Protein AF-A0A6G3Z7W0-F1 (afdb_monomer)

Structure (mmCIF, N/CA/C/O backbone):
data_AF-A0A6G3Z7W0-F1
#
_entry.id   AF-A0A6G3Z7W0-F1
#
loop_
_atom_site.group_PDB
_atom_site.id
_atom_site.type_symbol
_atom_site.label_atom_id
_atom_site.label_alt_id
_atom_site.label_comp_id
_atom_site.label_asym_id
_atom_site.label_entity_id
_atom_site.label_seq_id
_atom_site.pdbx_PDB_ins_code
_atom_site.Cartn_x
_atom_site.Cartn_y
_atom_site.Cartn_z
_atom_site.occupancy
_atom_site.B_iso_or_equiv
_atom_site.auth_seq_id
_atom_site.auth_comp_id
_atom_site.auth_asym_id
_atom_site.auth_atom_id
_atom_site.pdbx_PDB_model_num
ATOM 1 N N . MET A 1 1 ? -4.135 -10.923 13.693 1.00 59.50 1 MET A N 1
A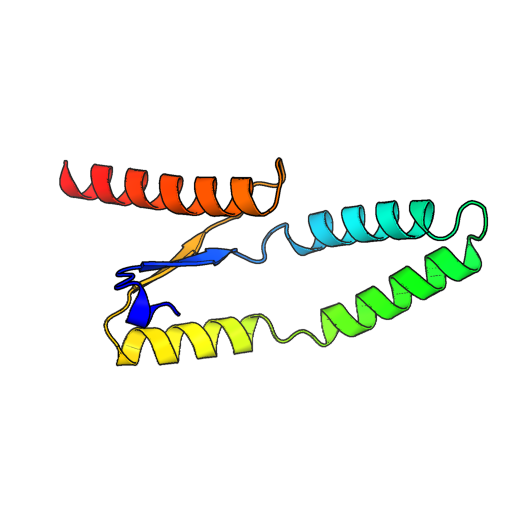TOM 2 C CA . MET A 1 1 ? -3.161 -9.819 13.858 1.00 59.50 1 MET A CA 1
ATOM 3 C C . MET A 1 1 ? -3.744 -8.570 14.524 1.00 59.50 1 MET A C 1
ATOM 5 O O . MET A 1 1 ? -3.233 -8.222 15.571 1.00 59.50 1 MET A O 1
ATOM 9 N N . ALA A 1 2 ? -4.792 -7.900 14.015 1.00 64.12 2 ALA A N 1
ATOM 10 C CA . ALA A 1 2 ? -5.363 -6.729 14.719 1.00 64.12 2 ALA A CA 1
ATOM 11 C C . ALA A 1 2 ? -6.101 -7.104 16.023 1.00 64.12 2 ALA A C 1
ATOM 13 O O . ALA A 1 2 ? -5.874 -6.503 17.067 1.00 64.12 2 ALA A O 1
ATOM 14 N N . ARG A 1 3 ? -6.922 -8.164 15.973 1.00 61.84 3 ARG A N 1
ATOM 15 C CA . ARG A 1 3 ? -7.626 -8.720 17.141 1.00 61.84 3 ARG A CA 1
ATOM 16 C C . ARG A 1 3 ? -6.659 -9.203 18.222 1.00 61.84 3 ARG A C 1
ATOM 18 O O . ARG A 1 3 ? -6.820 -8.86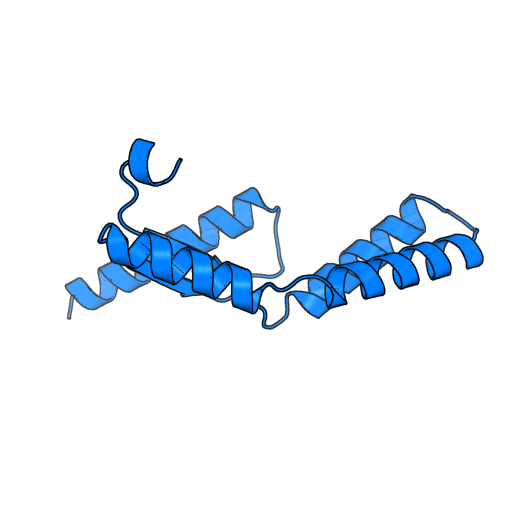7 19.385 1.00 61.84 3 ARG A O 1
ATOM 25 N N . ASP A 1 4 ? -5.646 -9.964 17.820 1.00 73.50 4 ASP A N 1
ATOM 26 C CA . ASP A 1 4 ? -4.696 -10.588 18.755 1.00 73.50 4 ASP A CA 1
ATOM 27 C C . ASP A 1 4 ? -3.772 -9.550 19.417 1.00 73.50 4 ASP A C 1
ATOM 29 O O . ASP A 1 4 ? -3.132 -9.835 20.419 1.00 73.50 4 ASP A O 1
ATOM 33 N N . ARG A 1 5 ? -3.729 -8.328 18.867 1.00 76.19 5 ARG A N 1
ATOM 34 C CA . ARG A 1 5 ? -3.018 -7.166 19.416 1.00 76.19 5 ARG A CA 1
ATOM 35 C C . ARG A 1 5 ? -3.953 -6.169 20.114 1.00 76.19 5 ARG A C 1
ATOM 3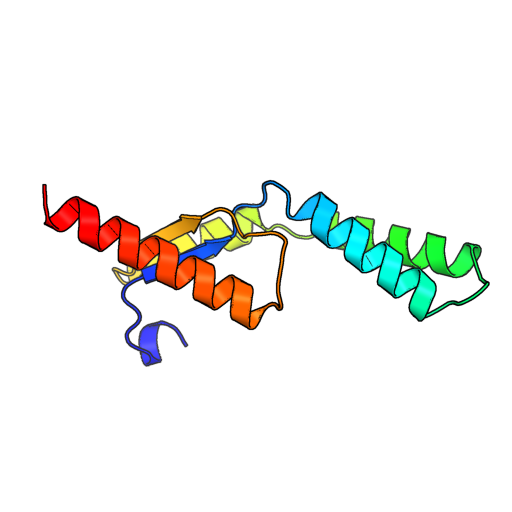7 O O . ARG A 1 5 ? -3.495 -5.088 20.457 1.00 76.19 5 ARG A O 1
ATOM 44 N N . GLN A 1 6 ? -5.243 -6.499 20.270 1.00 76.12 6 GLN A N 1
ATOM 45 C CA . GLN A 1 6 ? -6.272 -5.631 20.867 1.00 76.12 6 GLN A CA 1
ATOM 46 C C . GLN A 1 6 ? -6.287 -4.204 20.285 1.00 76.12 6 GLN A C 1
ATOM 48 O O . GLN A 1 6 ? -6.498 -3.223 20.994 1.00 76.12 6 GLN A O 1
ATOM 53 N N . ALA A 1 7 ? -6.049 -4.069 18.977 1.00 75.56 7 ALA A N 1
ATOM 54 C CA . ALA A 1 7 ? -6.046 -2.762 18.334 1.00 75.56 7 ALA A CA 1
ATOM 55 C C . ALA A 1 7 ? -7.470 -2.186 18.279 1.00 75.56 7 ALA A C 1
ATOM 57 O O . ALA A 1 7 ? -8.365 -2.793 17.690 1.00 75.56 7 ALA A O 1
ATOM 58 N N . SER A 1 8 ? -7.662 -1.000 18.858 1.00 78.19 8 SER A N 1
ATOM 59 C CA . SER A 1 8 ? -8.928 -0.255 18.833 1.00 78.19 8 SER A CA 1
ATOM 60 C C . SER A 1 8 ? -9.159 0.485 17.513 1.00 78.19 8 SER A C 1
ATOM 62 O O . SER A 1 8 ? -10.303 0.641 17.080 1.00 78.19 8 SER A O 1
ATOM 64 N N . THR A 1 9 ? -8.074 0.877 16.839 1.00 80.62 9 THR A N 1
ATOM 65 C CA . THR A 1 9 ? -8.114 1.676 15.611 1.00 80.62 9 THR A CA 1
ATOM 66 C C . THR A 1 9 ? -7.174 1.114 14.549 1.00 80.62 9 THR A C 1
ATOM 68 O O . THR A 1 9 ? -6.027 0.766 14.828 1.00 80.62 9 THR A O 1
ATOM 71 N N . ILE A 1 10 ? -7.650 1.066 13.307 1.00 84.06 10 ILE A N 1
ATOM 72 C CA . ILE A 1 10 ? -6.865 0.768 12.107 1.00 84.06 10 ILE A CA 1
ATOM 73 C C . ILE A 1 10 ? -6.787 2.043 11.270 1.00 84.06 10 ILE A C 1
ATOM 75 O O . ILE A 1 10 ? -7.811 2.623 10.911 1.00 84.06 10 ILE A O 1
ATOM 79 N N . VAL A 1 11 ? -5.573 2.465 10.924 1.00 83.19 11 VAL A N 1
ATOM 80 C CA . VAL A 1 11 ? -5.350 3.628 10.057 1.00 83.19 11 VAL A CA 1
ATOM 81 C C . VAL A 1 11 ? -4.943 3.146 8.666 1.00 83.19 11 VAL A C 1
ATOM 83 O O . VAL A 1 11 ? -3.956 2.428 8.517 1.00 83.19 11 VAL A O 1
ATOM 86 N N . LEU A 1 12 ? -5.704 3.541 7.646 1.00 83.81 12 LEU A N 1
ATOM 87 C CA . LEU A 1 12 ? -5.445 3.252 6.238 1.00 83.81 12 LEU A CA 1
ATOM 88 C C . LEU A 1 12 ? -4.874 4.487 5.520 1.00 83.81 12 LEU A C 1
ATOM 90 O O . LEU A 1 12 ? -5.339 5.608 5.754 1.00 83.81 12 LEU A O 1
ATOM 94 N N . PRO A 1 13 ? -3.882 4.315 4.630 1.00 79.44 13 PRO A N 1
ATOM 95 C CA . PRO A 1 13 ? -3.297 5.427 3.896 1.00 79.44 13 PRO A CA 1
ATOM 96 C C . PRO A 1 13 ? -4.212 5.872 2.746 1.00 79.44 13 PRO A C 1
ATOM 98 O O . PRO A 1 13 ? -4.607 5.084 1.895 1.00 79.44 13 PRO A O 1
ATOM 101 N N . LYS A 1 14 ? -4.536 7.160 2.670 1.00 78.25 14 LYS A N 1
ATOM 102 C CA . LYS A 1 14 ? -5.308 7.723 1.556 1.00 78.25 14 LYS A CA 1
ATOM 103 C C . LYS A 1 14 ? -4.473 7.646 0.275 1.00 78.25 14 LYS A C 1
ATOM 105 O O . LYS A 1 14 ? -3.317 8.050 0.281 1.00 78.25 14 LYS A O 1
ATOM 110 N N . LEU A 1 15 ? -5.072 7.196 -0.829 1.00 71.31 15 LEU A N 1
ATOM 111 C CA . LEU A 1 15 ? -4.393 7.029 -2.128 1.00 71.31 15 LEU A CA 1
ATOM 112 C C . LEU A 1 15 ? -3.853 8.325 -2.757 1.00 71.31 15 LEU A C 1
ATOM 114 O O . LEU A 1 15 ? -3.083 8.273 -3.716 1.00 71.31 15 LEU A O 1
ATOM 118 N N . GLU A 1 16 ? -4.262 9.479 -2.244 1.00 66.00 16 GLU A N 1
ATOM 119 C CA . GLU A 1 16 ? -3.901 10.794 -2.765 1.00 66.00 16 GLU A CA 1
ATOM 120 C C . GLU A 1 16 ? -2.384 11.042 -2.638 1.00 66.00 16 GLU A C 1
ATOM 122 O O . GLU A 1 16 ? -1.843 11.111 -1.534 1.00 66.00 16 GLU A O 1
ATOM 127 N N . GLY A 1 17 ? -1.686 11.123 -3.778 1.00 61.81 17 GLY A N 1
ATOM 128 C CA . GLY A 1 17 ? -0.223 11.263 -3.863 1.00 61.81 17 GLY A CA 1
ATOM 129 C C . GLY A 1 17 ? 0.580 9.958 -3.733 1.00 61.81 17 GLY A C 1
ATOM 130 O O . GLY A 1 17 ? 1.787 9.951 -3.978 1.00 61.81 17 GLY A O 1
ATOM 131 N N . ILE A 1 18 ? -0.060 8.825 -3.410 1.00 67.12 18 ILE A N 1
ATOM 132 C CA . ILE A 1 18 ? 0.627 7.521 -3.348 1.00 67.12 18 ILE A CA 1
ATOM 133 C C . ILE A 1 18 ? 1.041 7.070 -4.748 1.00 67.12 18 ILE A C 1
ATOM 135 O O . ILE A 1 18 ? 2.149 6.575 -4.914 1.00 67.12 18 ILE A O 1
ATOM 139 N N . ARG A 1 19 ? 0.195 7.291 -5.765 1.00 67.62 19 ARG A N 1
ATOM 140 C CA . ARG A 1 19 ? 0.505 6.931 -7.162 1.00 67.62 19 ARG A CA 1
ATOM 141 C C . ARG A 1 19 ? 1.810 7.559 -7.652 1.00 67.62 19 ARG A C 1
ATOM 143 O O . ARG A 1 19 ? 2.663 6.841 -8.158 1.00 67.62 19 ARG A O 1
ATOM 150 N N . GLU A 1 20 ? 1.988 8.861 -7.449 1.00 68.00 20 GLU A N 1
ATOM 151 C CA . GLU A 1 20 ? 3.181 9.595 -7.897 1.00 68.00 20 GLU A CA 1
ATOM 152 C C . GLU A 1 20 ? 4.429 9.218 -7.089 1.00 68.00 20 GLU A C 1
ATOM 154 O O . GLU A 1 20 ? 5.504 9.006 -7.657 1.00 68.00 20 GLU A O 1
ATOM 159 N N . SER A 1 21 ? 4.291 9.064 -5.766 1.00 71.75 21 SER A N 1
ATOM 160 C CA . SER A 1 21 ? 5.395 8.628 -4.900 1.00 71.75 21 SER A CA 1
ATOM 161 C C . SER A 1 21 ? 5.877 7.222 -5.261 1.00 71.75 21 SER A C 1
ATOM 163 O O . SER A 1 21 ? 7.080 6.949 -5.276 1.00 71.75 21 SER A O 1
ATOM 165 N N . VAL A 1 22 ? 4.937 6.325 -5.543 1.00 74.81 22 VAL A N 1
ATOM 166 C CA . VAL A 1 22 ? 5.217 4.951 -5.943 1.00 74.81 22 VAL A CA 1
ATOM 167 C C . VAL A 1 22 ? 5.836 4.923 -7.335 1.00 74.81 22 VAL A C 1
ATOM 169 O O . VAL A 1 22 ? 6.858 4.270 -7.520 1.00 74.81 22 VAL A O 1
ATOM 172 N N . GLU A 1 23 ? 5.299 5.673 -8.299 1.00 76.88 23 GLU A N 1
ATOM 173 C CA . GLU A 1 23 ? 5.869 5.745 -9.647 1.00 76.88 23 GLU A CA 1
ATOM 174 C C . GLU A 1 23 ? 7.319 6.248 -9.634 1.00 76.88 23 GLU A C 1
ATOM 176 O O . GLU A 1 23 ? 8.179 5.654 -10.290 1.00 76.88 23 GLU A O 1
ATOM 181 N N . SER A 1 24 ? 7.612 7.270 -8.827 1.00 77.88 24 SER A N 1
ATOM 182 C CA . SER A 1 24 ? 8.971 7.795 -8.646 1.00 77.88 24 SER A CA 1
ATOM 183 C C . SER A 1 24 ? 9.915 6.744 -8.054 1.00 77.88 24 SER A C 1
ATOM 185 O O . SER A 1 24 ? 11.046 6.578 -8.514 1.00 77.88 24 SER A O 1
ATOM 187 N N . THR A 1 25 ? 9.431 5.973 -7.077 1.00 80.56 25 THR A N 1
ATOM 188 C CA . THR A 1 25 ? 10.200 4.884 -6.452 1.00 80.56 25 THR A CA 1
ATOM 189 C C . THR A 1 25 ? 10.490 3.765 -7.449 1.00 80.56 25 THR A C 1
ATOM 191 O O . THR A 1 25 ? 11.618 3.292 -7.551 1.00 80.56 25 THR A O 1
ATOM 194 N N . ILE A 1 26 ? 9.492 3.375 -8.240 1.00 83.50 26 ILE A N 1
ATOM 195 C CA . ILE A 1 26 ? 9.624 2.330 -9.257 1.00 83.50 26 ILE A CA 1
ATOM 196 C C . ILE A 1 26 ? 10.544 2.766 -10.390 1.00 83.50 26 ILE A C 1
ATOM 198 O O . ILE A 1 26 ? 11.299 1.948 -10.914 1.00 83.50 26 ILE A O 1
ATOM 202 N N . GLN A 1 27 ? 10.530 4.047 -10.755 1.00 83.12 27 GLN A N 1
ATOM 203 C CA . GLN A 1 27 ? 11.487 4.599 -11.704 1.00 83.12 27 GLN A CA 1
ATOM 204 C C . GLN A 1 27 ? 12.918 4.523 -11.160 1.00 83.12 27 GLN A C 1
ATOM 206 O O . GLN A 1 27 ? 13.801 4.035 -11.866 1.00 83.12 27 GLN A O 1
ATOM 211 N N . ALA A 1 28 ? 13.147 4.946 -9.915 1.00 84.62 28 ALA A N 1
ATOM 212 C CA . ALA A 1 28 ? 14.458 4.845 -9.278 1.00 84.62 28 ALA A CA 1
ATOM 213 C C . ALA A 1 28 ? 14.933 3.383 -9.178 1.00 84.62 28 ALA A C 1
ATOM 215 O O . ALA A 1 28 ? 16.090 3.076 -9.468 1.00 84.62 28 ALA A O 1
ATOM 216 N N . GLU A 1 29 ? 14.034 2.455 -8.844 1.00 86.12 29 GLU A N 1
ATOM 217 C CA . GLU A 1 29 ? 14.360 1.033 -8.762 1.00 86.12 29 GLU A CA 1
ATOM 218 C C . GLU A 1 29 ? 14.653 0.412 -10.135 1.00 86.12 29 GLU A C 1
ATOM 220 O O . GLU A 1 29 ? 15.577 -0.394 -10.251 1.00 86.12 29 GLU A O 1
ATOM 225 N N . ALA A 1 30 ? 13.931 0.816 -11.184 1.00 86.06 30 ALA A N 1
ATOM 226 C CA . ALA A 1 30 ? 14.200 0.380 -12.552 1.00 86.06 30 ALA A CA 1
ATOM 227 C C . ALA A 1 30 ? 15.612 0.785 -12.996 1.00 86.06 30 ALA A C 1
ATOM 229 O O . ALA A 1 30 ? 16.344 -0.041 -13.541 1.00 86.06 30 ALA A O 1
ATOM 230 N N . ILE A 1 31 ? 16.001 2.037 -12.720 1.00 88.62 31 ILE A N 1
ATOM 231 C CA . ILE A 1 31 ? 17.341 2.565 -13.016 1.00 88.62 31 ILE A CA 1
ATOM 232 C C . ILE A 1 31 ? 18.403 1.782 -12.238 1.00 88.62 31 ILE A C 1
ATOM 234 O O . ILE A 1 31 ? 19.418 1.396 -12.813 1.00 88.62 31 ILE A O 1
ATOM 238 N N . ARG A 1 32 ? 18.148 1.491 -10.956 1.00 87.81 32 ARG A N 1
ATOM 239 C CA . ARG A 1 32 ? 19.068 0.724 -10.107 1.00 87.81 32 ARG A CA 1
ATOM 240 C C . ARG A 1 32 ? 19.242 -0.725 -10.571 1.00 87.81 32 ARG A C 1
ATOM 242 O O . ARG A 1 32 ? 20.352 -1.239 -10.522 1.00 87.81 32 ARG A O 1
ATOM 249 N N . ARG A 1 33 ? 18.162 -1.403 -10.980 1.00 87.12 33 ARG A N 1
ATOM 250 C CA . ARG A 1 33 ? 18.201 -2.819 -11.404 1.00 87.12 33 ARG A CA 1
ATOM 251 C C . ARG A 1 33 ? 18.769 -3.016 -12.803 1.00 87.12 33 ARG A C 1
ATOM 253 O O . ARG A 1 33 ? 19.405 -4.034 -13.055 1.00 87.12 33 ARG A O 1
ATOM 260 N N . TYR A 1 34 ? 18.517 -2.075 -13.706 1.00 88.38 34 TYR A N 1
ATOM 261 C CA . TYR A 1 34 ? 18.932 -2.163 -15.102 1.00 88.38 34 TYR A CA 1
ATOM 262 C C . TYR A 1 34 ? 19.704 -0.903 -15.498 1.00 88.38 34 TYR A C 1
ATOM 264 O O . TYR A 1 34 ? 19.198 -0.095 -16.285 1.00 88.38 34 TYR A O 1
ATOM 272 N N . PRO A 1 35 ? 20.914 -0.694 -14.951 1.00 82.06 35 PRO A N 1
ATOM 273 C CA . PRO A 1 35 ? 21.743 0.432 -15.352 1.00 82.06 35 PRO A CA 1
ATOM 274 C C . PRO A 1 35 ? 22.038 0.330 -16.855 1.00 82.06 35 PRO A C 1
ATOM 276 O O . PRO A 1 35 ? 22.341 -0.744 -17.367 1.00 82.06 35 PRO A O 1
ATOM 279 N N . ASN A 1 36 ? 21.898 1.444 -17.575 1.00 88.12 36 ASN A N 1
ATOM 280 C CA . ASN A 1 36 ? 22.114 1.579 -19.026 1.00 88.12 36 ASN A CA 1
ATOM 281 C C . ASN A 1 36 ? 21.167 0.806 -19.971 1.00 88.12 36 ASN A C 1
ATOM 283 O O . ASN A 1 36 ? 21.218 1.042 -21.177 1.00 88.12 36 ASN A O 1
ATOM 287 N N . ASP A 1 37 ? 20.238 -0.018 -19.475 1.00 88.50 37 ASP A N 1
ATOM 288 C CA . ASP A 1 37 ? 19.249 -0.710 -20.317 1.00 88.50 37 ASP A CA 1
ATOM 289 C C . ASP A 1 37 ? 17.867 -0.037 -20.244 1.00 88.50 37 ASP A C 1
ATOM 291 O O . ASP A 1 37 ? 16.977 -0.406 -19.468 1.00 88.50 37 ASP A O 1
ATOM 295 N N . LYS A 1 38 ? 17.675 0.973 -21.102 1.00 88.94 38 LYS A N 1
ATOM 296 C CA . LYS A 1 38 ? 16.420 1.741 -21.195 1.00 88.94 38 LYS A CA 1
ATOM 297 C C . LYS A 1 38 ? 15.213 0.874 -21.580 1.00 88.94 38 LYS A C 1
ATOM 299 O O . LYS A 1 38 ? 14.090 1.186 -21.177 1.00 88.94 38 LYS A O 1
ATOM 304 N N . ASN A 1 39 ? 15.416 -0.208 -22.335 1.00 89.94 39 ASN A N 1
ATOM 305 C CA . ASN A 1 39 ? 14.329 -1.089 -22.763 1.00 89.94 39 ASN A CA 1
ATOM 306 C C . ASN A 1 39 ? 13.810 -1.926 -21.592 1.00 89.94 39 ASN A C 1
ATOM 308 O O . ASN A 1 39 ? 12.598 -1.972 -21.364 1.00 89.94 39 ASN A O 1
ATOM 312 N N . ARG A 1 40 ? 14.710 -2.506 -20.789 1.00 87.31 40 ARG A N 1
ATOM 313 C CA . ARG A 1 40 ? 14.330 -3.233 -19.567 1.00 87.31 40 ARG A CA 1
ATOM 314 C C . ARG A 1 40 ? 13.730 -2.316 -18.509 1.00 87.31 40 ARG A C 1
ATOM 316 O O . ARG A 1 40 ? 12.728 -2.686 -17.901 1.00 87.31 40 ARG A O 1
ATOM 323 N N . GLN A 1 41 ? 14.241 -1.092 -18.354 1.00 88.19 41 GLN A N 1
ATOM 324 C CA . GLN A 1 41 ? 13.619 -0.086 -17.481 1.00 88.19 41 GLN A CA 1
ATOM 325 C C . GLN A 1 41 ? 12.171 0.219 -17.900 1.00 88.19 41 GLN A C 1
ATOM 327 O O . GLN A 1 41 ? 11.266 0.250 -17.062 1.00 88.19 41 GLN A O 1
ATOM 332 N N . LYS A 1 42 ? 11.926 0.415 -19.203 1.00 88.00 42 LYS A N 1
ATOM 333 C CA . LYS A 1 42 ? 10.586 0.686 -19.746 1.00 88.00 42 LYS A CA 1
ATOM 334 C C . LYS A 1 42 ? 9.649 -0.510 -19.572 1.00 88.00 42 LYS A C 1
ATOM 336 O O . LYS A 1 42 ? 8.493 -0.315 -19.195 1.00 88.00 42 LYS A O 1
ATOM 341 N N . LEU A 1 43 ? 10.137 -1.729 -19.804 1.00 90.62 43 LEU A N 1
ATOM 342 C CA . LEU A 1 43 ? 9.363 -2.955 -19.607 1.00 90.62 43 LEU A CA 1
ATOM 343 C C . LEU A 1 43 ? 8.974 -3.142 -18.135 1.00 90.62 43 LEU A C 1
ATOM 345 O O . LEU A 1 43 ? 7.803 -3.382 -17.848 1.00 90.62 43 LEU A O 1
ATOM 349 N N . TYR A 1 44 ? 9.920 -2.940 -17.214 1.00 86.31 44 TYR A N 1
ATOM 350 C CA . TYR A 1 44 ? 9.680 -3.013 -15.772 1.00 86.31 44 TYR A CA 1
ATOM 351 C C . TYR A 1 44 ? 8.603 -2.016 -15.326 1.00 86.31 44 TYR A C 1
ATOM 353 O O . TYR A 1 44 ? 7.633 -2.389 -14.667 1.00 86.31 44 TYR A O 1
ATOM 361 N N . ARG A 1 45 ? 8.700 -0.755 -15.770 1.00 84.69 45 ARG A N 1
ATOM 362 C CA . ARG A 1 45 ? 7.678 0.269 -15.493 1.00 84.69 45 ARG A CA 1
ATOM 363 C C . ARG A 1 45 ? 6.314 -0.094 -16.084 1.00 84.69 45 ARG A C 1
ATOM 365 O O . ARG A 1 45 ? 5.293 0.144 -15.444 1.00 84.69 45 ARG A O 1
ATOM 372 N N . LYS A 1 46 ? 6.277 -0.666 -17.293 1.00 86.38 46 LYS A N 1
ATOM 373 C CA . LYS A 1 46 ? 5.029 -1.079 -17.955 1.00 86.38 46 LYS A CA 1
ATOM 374 C C . LYS A 1 46 ? 4.343 -2.216 -17.197 1.00 86.38 46 LYS A C 1
ATOM 376 O O . LYS A 1 46 ? 3.142 -2.131 -16.955 1.00 86.38 46 LYS A O 1
ATOM 381 N N . GLN A 1 47 ? 5.099 -3.237 -16.797 1.00 84.94 47 GLN A N 1
ATOM 382 C CA . GLN A 1 47 ? 4.588 -4.334 -15.973 1.00 84.94 47 GLN A CA 1
ATOM 383 C C . GLN A 1 47 ? 4.083 -3.820 -14.626 1.00 84.94 47 GLN A C 1
ATOM 385 O O . GLN A 1 47 ? 2.978 -4.160 -14.221 1.00 84.94 47 GLN A O 1
ATOM 390 N N . TYR A 1 48 ? 4.836 -2.925 -13.982 1.00 81.94 48 TYR A N 1
ATOM 391 C CA . TYR A 1 48 ? 4.411 -2.325 -12.725 1.00 81.94 48 TYR A CA 1
ATOM 392 C C . TYR A 1 48 ? 3.096 -1.552 -12.858 1.00 81.94 48 TYR A C 1
ATOM 394 O O . TYR A 1 48 ? 2.195 -1.736 -12.046 1.00 81.94 48 TYR A O 1
ATOM 402 N N . ARG A 1 49 ? 2.950 -0.721 -13.900 1.00 77.44 49 ARG A N 1
ATOM 403 C CA . ARG A 1 49 ? 1.694 -0.006 -14.172 1.00 77.44 49 ARG A CA 1
ATOM 404 C C . ARG A 1 49 ? 0.530 -0.979 -14.345 1.00 77.44 49 ARG A C 1
ATOM 406 O O . ARG A 1 49 ? -0.516 -0.755 -13.749 1.00 77.44 49 ARG A O 1
ATOM 413 N N . ALA A 1 50 ? 0.714 -2.064 -15.098 1.00 80.69 50 ALA A N 1
ATOM 414 C CA . ALA A 1 50 ? -0.320 -3.083 -15.275 1.00 80.69 50 ALA A CA 1
ATOM 415 C C . 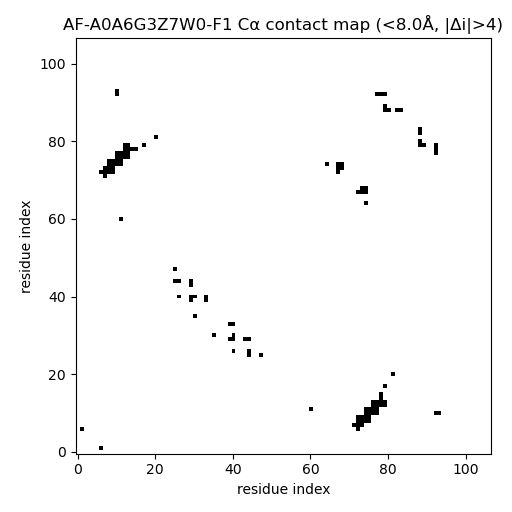ALA A 1 50 ? -0.723 -3.735 -13.938 1.00 80.69 50 ALA A C 1
ATOM 417 O O . ALA A 1 50 ? -1.909 -3.783 -13.620 1.00 80.69 50 ALA A O 1
ATOM 418 N N . SER A 1 51 ? 0.246 -4.146 -13.115 1.00 77.50 51 SER A N 1
ATOM 419 C CA . SER A 1 51 ? -0.017 -4.726 -11.790 1.00 77.50 51 SER A CA 1
ATOM 420 C C . SER A 1 51 ? -0.664 -3.733 -10.823 1.00 77.50 51 SER A C 1
ATOM 422 O O . SER A 1 51 ? -1.544 -4.102 -10.054 1.00 77.50 51 SER A O 1
ATOM 424 N N . PHE A 1 52 ? -0.260 -2.463 -10.867 1.00 72.31 52 PHE A N 1
ATOM 425 C CA . PHE A 1 52 ? -0.820 -1.413 -10.019 1.00 72.31 52 PHE A CA 1
ATOM 426 C C . PHE A 1 52 ? -2.256 -1.054 -10.426 1.00 72.31 52 PHE A C 1
ATOM 428 O O . PHE A 1 52 ? -3.098 -0.826 -9.561 1.00 72.31 52 PHE A O 1
ATOM 435 N N . HIS A 1 53 ? -2.565 -1.036 -11.728 1.00 70.62 53 HIS A N 1
ATOM 436 C CA . HIS A 1 53 ? -3.939 -0.884 -12.218 1.00 70.62 53 HIS A CA 1
ATOM 437 C C . HIS A 1 53 ? -4.827 -2.076 -11.847 1.00 70.62 53 HIS A C 1
ATOM 439 O O . HIS A 1 53 ? -6.007 -1.877 -11.583 1.00 70.62 53 HIS A O 1
ATOM 445 N N . ALA A 1 54 ? -4.261 -3.283 -11.776 1.00 66.12 54 ALA A N 1
ATOM 446 C CA . ALA A 1 54 ? -4.955 -4.477 -11.297 1.00 66.12 54 ALA A CA 1
ATOM 447 C C . ALA A 1 54 ? -5.121 -4.517 -9.766 1.00 66.12 54 ALA A C 1
ATOM 449 O O . ALA A 1 54 ? -5.775 -5.412 -9.232 1.00 66.12 54 ALA A O 1
ATOM 450 N N . TRP A 1 55 ? -4.526 -3.573 -9.032 1.00 69.44 55 TRP A N 1
ATOM 451 C CA . TRP A 1 55 ? -4.637 -3.528 -7.582 1.00 69.44 55 TRP A CA 1
ATOM 452 C C . TRP A 1 55 ? -5.930 -2.826 -7.167 1.00 69.44 55 TRP A C 1
ATOM 454 O O . TRP A 1 55 ? -6.045 -1.598 -7.187 1.00 69.44 55 TRP A O 1
ATOM 464 N N . PHE A 1 56 ? -6.906 -3.621 -6.735 1.00 73.31 56 PHE A N 1
ATOM 465 C CA . PHE A 1 56 ? -8.195 -3.148 -6.237 1.00 73.31 56 PHE A CA 1
ATOM 466 C C . PHE A 1 56 ? -8.093 -2.602 -4.805 1.00 73.31 56 PHE A C 1
ATOM 468 O O . PHE A 1 56 ? -8.716 -3.097 -3.868 1.00 73.31 56 PHE A O 1
ATOM 475 N N . TYR A 1 57 ? -7.288 -1.555 -4.609 1.00 77.81 57 TYR A N 1
ATOM 476 C CA . TYR A 1 57 ? -7.083 -0.953 -3.288 1.00 77.81 57 TYR A CA 1
ATOM 477 C C . TYR A 1 57 ? -8.402 -0.513 -2.636 1.00 77.81 57 TYR A C 1
ATOM 479 O O . TYR A 1 57 ? -8.577 -0.666 -1.432 1.00 77.81 57 TYR A O 1
ATOM 487 N N . GLN A 1 58 ? -9.334 0.029 -3.425 1.00 76.44 58 GLN A N 1
ATOM 488 C CA . GLN A 1 58 ? -10.644 0.452 -2.922 1.00 76.44 58 GLN A CA 1
ATOM 489 C C . GLN A 1 58 ? -11.461 -0.733 -2.395 1.00 76.44 58 GLN A C 1
ATOM 491 O O . GLN A 1 58 ? -12.051 -0.642 -1.320 1.00 76.44 58 GLN A O 1
ATOM 496 N N . GLU A 1 59 ? -11.437 -1.864 -3.100 1.00 82.12 59 GLU A N 1
ATOM 497 C CA . GLU A 1 59 ? -12.111 -3.088 -2.661 1.00 82.12 59 GLU A CA 1
ATOM 498 C C . GLU A 1 59 ? -11.445 -3.659 -1.409 1.00 82.12 59 GLU A C 1
ATOM 500 O O . GLU A 1 59 ? -12.132 -4.023 -0.458 1.00 82.12 59 GLU A O 1
ATOM 505 N N . LEU A 1 60 ? -10.109 -3.656 -1.350 1.00 84.88 60 LEU A N 1
ATOM 506 C CA . LEU A 1 60 ? -9.369 -4.065 -0.159 1.00 84.88 60 LEU A CA 1
ATOM 507 C C . LEU A 1 60 ? -9.710 -3.179 1.048 1.00 84.88 60 LEU A C 1
ATOM 509 O O . LEU A 1 60 ? -9.993 -3.695 2.128 1.00 84.88 60 LEU A O 1
ATOM 513 N N . ALA A 1 61 ? -9.715 -1.857 0.874 1.00 84.00 61 ALA A N 1
ATOM 514 C CA . ALA A 1 61 ? -10.069 -0.913 1.928 1.00 84.00 61 ALA A CA 1
ATOM 515 C C . ALA A 1 61 ? -11.511 -1.129 2.414 1.00 84.00 61 ALA A C 1
ATOM 517 O O . ALA A 1 61 ? -11.748 -1.173 3.622 1.00 84.00 61 ALA A O 1
ATOM 518 N N . SER A 1 62 ? -12.451 -1.344 1.489 1.00 84.19 62 SER A N 1
ATOM 519 C CA . SER A 1 62 ? -13.848 -1.670 1.797 1.00 84.19 62 SER A CA 1
ATOM 520 C C . SER A 1 62 ? -13.968 -2.982 2.585 1.00 84.19 62 SER A C 1
ATOM 522 O O . SER A 1 62 ? -14.612 -3.031 3.636 1.00 84.19 62 SER A O 1
ATOM 524 N N . CYS A 1 63 ? -13.263 -4.033 2.159 1.00 87.31 63 CYS A N 1
ATOM 525 C CA . CYS A 1 63 ? -13.205 -5.311 2.869 1.00 87.31 63 CYS A CA 1
ATOM 526 C C . CYS A 1 63 ? -12.638 -5.161 4.288 1.00 87.31 63 CYS A C 1
ATOM 528 O O . CYS A 1 63 ? -13.187 -5.731 5.236 1.00 87.31 63 CYS A O 1
ATOM 530 N N . ILE A 1 64 ? -11.575 -4.368 4.460 1.00 86.25 64 ILE A N 1
ATOM 531 C CA . ILE A 1 64 ? -10.988 -4.077 5.774 1.00 86.25 64 ILE A CA 1
ATOM 532 C C . ILE A 1 64 ? -12.001 -3.342 6.657 1.00 86.25 64 ILE A C 1
ATOM 534 O O . ILE A 1 64 ? -12.210 -3.752 7.799 1.00 86.25 64 ILE A O 1
ATOM 538 N N . GLN A 1 65 ? -12.673 -2.312 6.137 1.00 86.44 65 GLN A N 1
ATOM 539 C CA . GLN A 1 65 ? -13.710 -1.575 6.866 1.00 86.44 65 GLN A CA 1
ATOM 540 C C . GLN A 1 65 ? -14.864 -2.487 7.294 1.00 86.44 65 GLN A C 1
ATOM 542 O O . GLN A 1 65 ? -15.267 -2.470 8.458 1.00 86.44 65 GLN A O 1
ATOM 547 N N . ALA A 1 66 ? -15.361 -3.335 6.392 1.00 87.19 66 ALA A N 1
ATOM 548 C CA . ALA A 1 66 ? -16.434 -4.277 6.689 1.00 87.19 66 ALA A CA 1
ATOM 549 C C . ALA A 1 66 ? -16.033 -5.283 7.783 1.00 87.19 66 ALA A C 1
ATOM 551 O O . ALA A 1 66 ? -16.820 -5.565 8.690 1.00 87.19 66 ALA A O 1
ATOM 552 N N . CYS A 1 67 ? -14.803 -5.801 7.730 1.00 86.94 67 CYS A N 1
ATOM 553 C CA . CYS A 1 67 ? -14.282 -6.739 8.724 1.00 86.94 67 CYS A CA 1
ATOM 554 C C . CYS A 1 67 ? -14.035 -6.084 10.088 1.00 86.94 67 CYS A C 1
ATOM 556 O O . CYS A 1 67 ? -14.320 -6.693 11.119 1.00 86.94 67 CYS A O 1
ATOM 558 N N . ALA A 1 68 ? -13.517 -4.857 10.100 1.00 86.25 68 ALA A N 1
ATOM 559 C CA . ALA A 1 68 ? -13.248 -4.094 11.313 1.00 86.25 68 ALA A CA 1
ATOM 560 C C . ALA A 1 68 ? -14.547 -3.673 12.015 1.00 86.25 68 ALA A C 1
ATOM 562 O O . ALA A 1 68 ? -14.686 -3.884 13.220 1.00 86.25 68 ALA A O 1
ATOM 563 N N . ARG A 1 69 ? -15.547 -3.208 11.251 1.00 83.94 69 ARG A N 1
ATOM 564 C CA . ARG A 1 69 ? -16.870 -2.832 11.773 1.00 83.94 69 ARG A CA 1
ATOM 565 C C . ARG A 1 69 ? -17.562 -3.989 12.489 1.00 83.94 69 ARG A C 1
ATOM 567 O O . ARG A 1 69 ? -18.074 -3.800 13.584 1.00 83.94 69 ARG A O 1
ATOM 574 N N . LYS A 1 70 ? -17.515 -5.203 11.922 1.00 85.31 70 LYS A N 1
ATOM 575 C CA . LYS A 1 70 ? -18.055 -6.424 12.561 1.00 85.31 70 LYS A CA 1
ATOM 576 C C . LYS A 1 70 ? -17.423 -6.734 13.923 1.00 85.31 70 LYS A C 1
ATOM 578 O O . LYS A 1 70 ? -17.954 -7.548 14.667 1.00 85.31 70 LYS A O 1
ATOM 583 N N . ARG A 1 71 ? -16.269 -6.139 14.225 1.00 82.31 71 ARG A N 1
ATOM 584 C CA . ARG A 1 71 ? -15.476 -6.390 15.431 1.00 82.31 71 ARG A CA 1
ATOM 585 C C . ARG A 1 71 ? -15.351 -5.153 16.325 1.00 82.31 71 ARG A C 1
ATOM 587 O O . ARG A 1 71 ? -14.555 -5.186 17.254 1.00 82.31 71 ARG A O 1
ATOM 594 N N . GLY A 1 72 ? -16.093 -4.080 16.037 1.00 81.50 72 GLY A N 1
ATOM 595 C CA . GLY A 1 72 ? -16.037 -2.829 16.801 1.00 81.50 72 GLY A CA 1
ATOM 596 C C . GLY A 1 72 ? -14.712 -2.067 16.677 1.00 81.50 72 GLY A C 1
ATOM 597 O O . GLY A 1 72 ? -14.433 -1.204 17.499 1.00 81.50 72 GLY A O 1
ATOM 598 N N . ILE A 1 73 ? -13.889 -2.381 15.672 1.00 84.75 73 ILE A N 1
ATOM 599 C CA . ILE A 1 73 ? -12.608 -1.708 15.437 1.00 84.75 73 ILE A CA 1
ATOM 600 C C . ILE A 1 73 ? -12.857 -0.511 14.523 1.00 84.75 73 ILE A C 1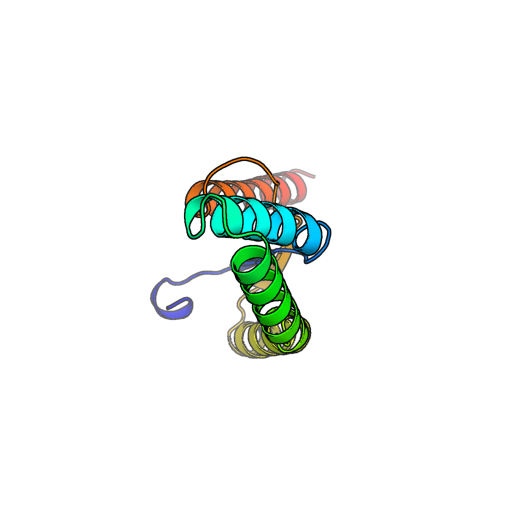
ATOM 602 O O . ILE A 1 73 ? -13.445 -0.653 13.446 1.00 84.75 73 ILE A O 1
ATOM 606 N N . HIS A 1 74 ? -12.396 0.665 14.936 1.00 82.69 74 HIS A N 1
ATOM 607 C CA . HIS A 1 74 ? -12.582 1.888 14.171 1.00 82.69 74 HIS A CA 1
ATOM 608 C C . HIS A 1 74 ? -11.569 1.964 13.018 1.00 82.69 74 HIS A C 1
ATOM 610 O O . HIS A 1 74 ? -10.391 1.659 13.202 1.00 82.69 74 HIS A O 1
ATOM 616 N N . VAL A 1 75 ? -12.007 2.347 11.815 1.00 83.94 75 VAL A N 1
ATOM 617 C CA . VAL A 1 75 ? -11.128 2.464 10.638 1.00 83.94 75 VAL A CA 1
ATOM 618 C C . VAL A 1 75 ? -11.111 3.900 10.155 1.00 83.94 75 VAL A C 1
ATOM 620 O O . VAL A 1 75 ? -12.156 4.452 9.822 1.00 83.94 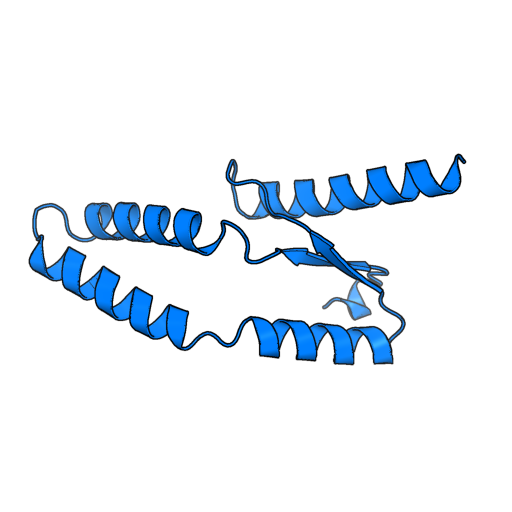75 VAL A O 1
ATOM 623 N N . ILE A 1 76 ? -9.919 4.485 10.075 1.00 82.25 76 ILE A N 1
ATOM 624 C CA . ILE A 1 76 ? -9.719 5.877 9.664 1.00 82.25 76 ILE A CA 1
ATOM 625 C C . ILE A 1 76 ? -8.823 5.909 8.438 1.00 82.25 76 ILE A C 1
ATOM 627 O O . ILE A 1 76 ? -7.871 5.141 8.336 1.00 82.25 76 ILE A O 1
ATOM 631 N N . THR A 1 77 ? -9.102 6.829 7.517 1.00 80.12 77 THR A N 1
ATOM 632 C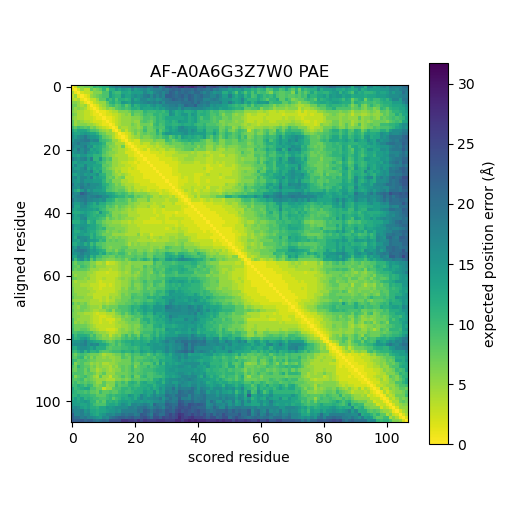 CA . THR A 1 77 ? -8.256 7.050 6.341 1.00 80.12 77 THR A CA 1
ATOM 633 C C . THR A 1 77 ? -7.478 8.354 6.509 1.00 80.12 77 THR A C 1
ATOM 635 O O . THR A 1 77 ? -8.082 9.408 6.709 1.00 80.12 77 THR A O 1
ATOM 638 N N . ARG A 1 78 ? -6.144 8.315 6.429 1.00 78.00 78 ARG A N 1
ATOM 639 C CA . ARG A 1 78 ? -5.271 9.496 6.585 1.00 78.00 78 ARG A CA 1
ATOM 640 C C . ARG A 1 78 ? -4.260 9.592 5.455 1.00 78.00 78 ARG A C 1
ATOM 642 O O . ARG A 1 78 ? -3.815 8.582 4.924 1.00 78.00 78 ARG A O 1
ATOM 649 N N . ARG A 1 79 ? -3.890 10.815 5.075 1.00 73.25 79 ARG A N 1
ATOM 650 C CA . ARG A 1 79 ? -2.851 11.041 4.064 1.00 73.25 79 ARG A CA 1
ATOM 651 C C . ARG A 1 79 ? -1.499 10.599 4.625 1.00 73.25 79 ARG A C 1
ATOM 653 O O . ARG A 1 79 ? -1.117 11.024 5.711 1.00 73.25 79 ARG A O 1
ATOM 660 N N . GLN A 1 80 ? -0.788 9.766 3.876 1.00 69.94 80 GLN A N 1
ATOM 661 C CA . GLN A 1 80 ? 0.573 9.372 4.220 1.00 69.94 80 GLN A CA 1
ATOM 662 C C . GLN A 1 80 ? 1.544 10.465 3.762 1.00 69.94 80 GLN A C 1
ATOM 664 O O . GLN A 1 80 ? 1.453 10.934 2.626 1.00 69.94 80 GLN A O 1
ATOM 669 N N . GLN A 1 81 ? 2.467 10.876 4.631 1.00 66.88 81 GLN A N 1
ATOM 670 C CA . GLN A 1 81 ? 3.528 11.805 4.240 1.00 66.88 81 GLN A CA 1
ATOM 671 C C . GLN A 1 81 ? 4.492 11.125 3.254 1.00 66.88 81 GLN A C 1
ATOM 673 O O . GLN A 1 81 ? 4.702 9.910 3.295 1.00 66.88 81 GLN A O 1
ATOM 678 N N . SER A 1 82 ? 5.054 11.898 2.324 1.00 61.62 82 SER A N 1
ATOM 679 C CA . SER A 1 82 ? 5.928 11.392 1.257 1.00 61.62 82 SER A CA 1
ATOM 680 C C . SER A 1 82 ? 7.349 11.068 1.744 1.00 61.62 82 SER A C 1
ATOM 682 O O . SER A 1 82 ? 7.989 10.175 1.181 1.00 61.62 82 SER A O 1
ATOM 684 N N . ALA A 1 83 ? 7.817 11.715 2.815 1.00 61.38 83 ALA A N 1
ATOM 685 C CA . ALA A 1 83 ? 9.160 11.555 3.376 1.00 61.38 83 ALA A CA 1
ATOM 686 C C . ALA A 1 83 ? 9.262 10.382 4.374 1.00 61.38 83 ALA A C 1
ATOM 688 O O . ALA A 1 83 ? 8.286 10.043 5.039 1.00 61.38 83 ALA A O 1
ATOM 689 N N . GLY A 1 84 ? 10.440 9.755 4.458 1.00 65.62 84 GLY A N 1
ATOM 690 C CA . GLY A 1 84 ? 10.748 8.703 5.439 1.00 65.62 84 GLY A CA 1
ATOM 691 C C . GLY A 1 84 ? 10.526 7.257 4.972 1.00 65.62 84 GLY A C 1
ATOM 692 O O . GLY A 1 84 ? 9.976 6.983 3.894 1.00 65.62 84 GLY A O 1
ATOM 693 N N . GLY A 1 85 ? 10.986 6.312 5.797 1.00 72.19 8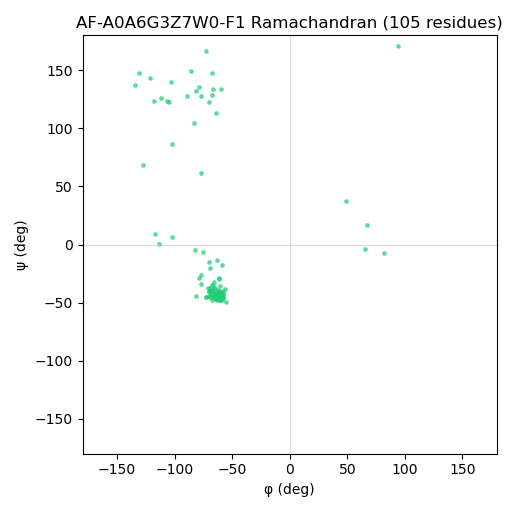5 GLY A N 1
ATOM 694 C CA . GLY A 1 85 ? 10.818 4.868 5.580 1.00 72.19 85 GLY A CA 1
ATOM 695 C C . GLY A 1 85 ? 9.378 4.386 5.811 1.00 72.19 85 GLY A C 1
ATOM 696 O O . GLY A 1 85 ? 8.561 5.093 6.393 1.00 72.19 85 GLY A O 1
ATOM 697 N N . LEU A 1 86 ? 9.036 3.160 5.387 1.00 69.56 86 LEU A N 1
ATOM 698 C CA . LEU A 1 86 ? 7.673 2.609 5.550 1.00 69.56 86 LEU A CA 1
ATOM 699 C C . LEU A 1 86 ? 7.220 2.559 7.021 1.00 69.56 86 LEU A C 1
ATOM 701 O O . LEU A 1 86 ? 6.087 2.922 7.331 1.00 69.56 86 LEU A O 1
ATOM 705 N N . ALA A 1 87 ? 8.109 2.140 7.924 1.00 73.00 87 ALA A N 1
ATOM 706 C CA . ALA A 1 87 ? 7.821 2.068 9.357 1.00 73.00 87 ALA A CA 1
ATOM 707 C C . ALA A 1 87 ? 7.637 3.460 9.984 1.00 73.00 87 ALA A C 1
ATOM 709 O O . ALA A 1 87 ? 6.747 3.670 10.807 1.00 73.00 87 ALA A O 1
ATOM 710 N N . GLU A 1 88 ? 8.443 4.427 9.553 1.00 73.00 88 GLU A N 1
ATOM 711 C CA . GLU A 1 88 ? 8.377 5.814 10.012 1.00 73.00 88 GLU A CA 1
ATOM 712 C C . GLU A 1 88 ? 7.073 6.479 9.556 1.00 73.00 88 GLU A C 1
ATOM 714 O O . GLU A 1 88 ? 6.357 7.062 10.366 1.00 73.00 88 GLU A O 1
ATOM 719 N N . LYS A 1 89 ? 6.690 6.270 8.292 1.00 75.62 89 LYS A N 1
ATOM 720 C CA . LYS A 1 89 ? 5.406 6.706 7.726 1.00 75.62 89 LYS A CA 1
ATOM 721 C C . LYS A 1 89 ? 4.215 6.132 8.493 1.00 75.62 89 LYS A C 1
ATOM 723 O O . LYS A 1 89 ? 3.294 6.871 8.838 1.00 75.62 89 LYS A O 1
ATOM 728 N N . ALA A 1 90 ? 4.244 4.833 8.797 1.00 74.50 90 ALA A N 1
ATOM 729 C CA . ALA A 1 90 ? 3.193 4.180 9.576 1.00 74.50 90 ALA A CA 1
ATOM 730 C C . ALA A 1 90 ? 3.098 4.750 11.002 1.00 74.50 90 ALA A C 1
ATOM 732 O O . ALA A 1 90 ? 2.002 5.030 11.490 1.00 74.50 90 ALA A O 1
ATOM 733 N N . THR A 1 91 ? 4.246 4.979 11.644 1.00 76.88 91 THR A N 1
ATOM 734 C CA . THR A 1 91 ? 4.322 5.564 12.989 1.00 76.88 91 THR A CA 1
ATOM 735 C C . THR A 1 91 ? 3.774 6.987 13.002 1.00 76.88 91 THR A C 1
ATOM 737 O O . THR A 1 91 ? 2.926 7.313 13.828 1.00 76.88 91 THR A O 1
ATOM 740 N N . GLN A 1 92 ? 4.181 7.825 12.047 1.00 78.25 92 GLN A N 1
ATOM 741 C CA . GLN A 1 92 ? 3.693 9.199 11.931 1.00 78.25 92 GLN A CA 1
ATOM 742 C C . GLN A 1 92 ? 2.184 9.264 11.687 1.00 78.25 92 GLN A C 1
ATOM 744 O O . GLN A 1 92 ? 1.502 10.092 12.289 1.00 78.25 92 GLN A O 1
ATOM 749 N N . MET A 1 93 ? 1.636 8.367 10.862 1.00 75.19 93 MET A N 1
ATOM 750 C CA . MET A 1 93 ? 0.189 8.270 10.666 1.00 75.19 93 MET A CA 1
ATOM 751 C C . MET A 1 93 ? -0.539 7.926 11.971 1.00 75.19 93 MET A C 1
ATOM 753 O O . MET A 1 93 ? -1.509 8.600 12.317 1.00 75.19 93 MET A O 1
ATOM 757 N N . ALA A 1 94 ? -0.056 6.931 12.718 1.00 77.94 94 ALA A N 1
ATOM 758 C CA . ALA A 1 94 ? -0.647 6.549 13.999 1.00 77.94 94 ALA A CA 1
ATOM 759 C C . ALA A 1 94 ? -0.574 7.689 15.033 1.00 77.94 94 ALA A C 1
ATOM 761 O O . ALA A 1 94 ? -1.572 7.996 15.686 1.00 77.94 94 ALA A O 1
ATOM 762 N N . LEU A 1 95 ? 0.573 8.367 15.132 1.00 77.44 95 LEU A N 1
ATOM 763 C CA . LEU A 1 95 ? 0.769 9.506 16.032 1.00 77.44 95 LEU A CA 1
ATOM 764 C C . LEU A 1 95 ? -0.128 10.694 15.663 1.00 77.44 95 LEU A C 1
ATOM 766 O O . LEU A 1 95 ? -0.733 11.302 16.544 1.00 77.44 95 LEU A O 1
ATOM 770 N N . SER A 1 96 ? -0.264 11.006 14.371 1.00 72.94 96 SER A N 1
ATOM 771 C CA . SER A 1 96 ? -1.129 12.098 13.906 1.00 72.94 96 SER A CA 1
ATOM 772 C C . SER A 1 96 ? -2.598 11.880 14.286 1.00 72.94 96 SER A C 1
ATOM 774 O O . SER A 1 96 ? -3.298 12.826 14.657 1.00 72.94 96 SER A O 1
ATOM 776 N N . GLU A 1 97 ? -3.051 10.624 14.277 1.00 75.38 97 GLU A N 1
ATOM 777 C CA . GLU A 1 97 ? -4.401 10.272 14.696 1.00 75.38 97 GLU A CA 1
ATOM 778 C C . GLU A 1 97 ? -4.564 10.376 16.214 1.00 75.38 97 GLU A C 1
ATOM 780 O O . GLU A 1 97 ? -5.509 11.004 16.684 1.00 75.38 97 GLU A O 1
ATOM 785 N N . GLN A 1 98 ? -3.610 9.859 16.994 1.00 71.62 98 GLN A N 1
ATOM 786 C CA . GLN A 1 98 ? -3.635 10.001 18.454 1.00 71.62 98 GLN A CA 1
ATOM 787 C C . GLN A 1 98 ? -3.664 11.470 18.900 1.00 71.62 98 GLN A C 1
ATOM 789 O O . GLN A 1 98 ? -4.386 11.827 19.832 1.00 71.62 98 GLN A O 1
ATOM 794 N N . LEU A 1 99 ? -2.904 12.337 18.226 1.00 67.56 99 LEU A N 1
ATOM 795 C CA . LEU A 1 99 ? -2.901 13.776 18.491 1.00 67.56 99 LEU A CA 1
ATOM 796 C C . LEU A 1 99 ? -4.238 14.436 18.132 1.00 67.56 99 LEU A C 1
ATOM 798 O O . LEU A 1 99 ? -4.671 15.340 18.843 1.00 67.56 99 LEU A O 1
ATOM 802 N N . THR A 1 100 ? -4.906 13.970 17.075 1.00 65.25 100 THR A N 1
ATOM 803 C CA . THR A 1 100 ? -6.239 14.454 16.685 1.00 65.25 100 THR A CA 1
ATOM 804 C C . THR A 1 100 ? -7.289 14.050 17.721 1.00 65.25 100 THR A C 1
ATOM 806 O O . THR A 1 100 ? -8.019 14.902 18.219 1.00 65.25 100 THR A O 1
ATOM 809 N N . GLN A 1 101 ? -7.291 12.783 18.141 1.00 63.47 101 GLN A N 1
ATOM 810 C CA . GLN A 1 101 ? -8.189 12.259 19.179 1.00 63.47 101 GLN A CA 1
ATOM 811 C C . GLN A 1 101 ? -8.025 13.014 20.512 1.00 63.47 101 GLN A C 1
ATOM 813 O O . GLN A 1 101 ? -9.007 13.363 21.162 1.00 63.47 101 GLN A O 1
ATOM 818 N N . ARG A 1 102 ? -6.783 13.343 20.903 1.00 61.94 102 ARG A N 1
ATOM 819 C CA . ARG A 1 102 ? -6.486 14.106 22.133 1.00 61.94 102 ARG A CA 1
ATOM 820 C C . ARG A 1 102 ? -6.919 15.573 22.103 1.00 61.94 102 ARG A C 1
ATOM 822 O O . ARG A 1 102 ? -6.970 16.172 23.178 1.00 61.94 102 ARG A O 1
ATOM 829 N N . LYS A 1 103 ? -7.138 16.164 20.925 1.00 61.41 103 LYS A N 1
ATOM 830 C CA . LYS A 1 103 ? -7.680 17.526 20.797 1.00 61.41 103 LYS A CA 1
ATOM 831 C C . LYS A 1 103 ? -9.197 17.522 20.942 1.00 61.41 103 LYS A C 1
ATOM 833 O O . LYS A 1 103 ? -9.705 18.289 21.740 1.00 61.41 103 LYS A O 1
ATOM 838 N N 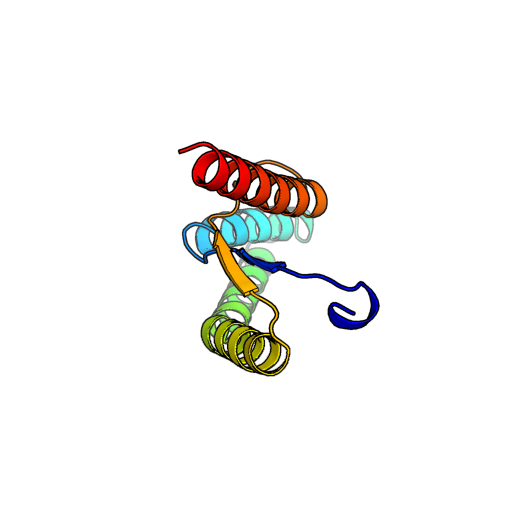. VAL A 1 104 ? -9.871 16.571 20.294 1.00 61.69 104 VAL A N 1
ATOM 839 C CA . VAL A 1 104 ? -11.333 16.392 20.380 1.00 61.69 104 VAL A CA 1
ATOM 840 C C . VAL A 1 104 ? -11.807 16.085 21.809 1.00 61.69 104 VAL A C 1
ATOM 842 O O . VAL A 1 104 ? -12.916 16.434 22.170 1.00 61.69 104 VAL A O 1
ATOM 845 N N . LEU A 1 105 ? -10.970 15.454 22.641 1.00 59.03 105 LEU A N 1
ATOM 846 C CA . LEU A 1 105 ? -11.261 15.185 24.060 1.00 59.03 105 LEU A CA 1
ATOM 847 C C . LEU A 1 105 ? -10.990 16.373 25.007 1.00 59.03 105 LEU A C 1
ATOM 849 O O . LEU A 1 105 ? -11.206 16.240 26.210 1.00 59.03 105 LEU A O 1
ATOM 853 N N . ARG A 1 106 ? -10.432 17.484 24.509 1.00 52.66 106 ARG A N 1
ATOM 854 C CA . ARG A 1 106 ? -10.086 18.676 25.306 1.00 52.66 106 ARG A CA 1
ATOM 855 C C . ARG A 1 106 ? -10.919 19.916 24.963 1.00 52.66 106 ARG A C 1
ATOM 857 O O . ARG A 1 106 ? -10.683 20.955 25.573 1.00 52.66 106 ARG A O 1
ATOM 864 N N . GLU A 1 107 ? -11.851 19.793 24.026 1.00 47.16 107 GLU A N 1
ATOM 865 C CA . GLU A 1 107 ? -12.887 20.782 23.694 1.00 47.16 107 GLU A CA 1
ATOM 866 C C . GLU A 1 107 ? -14.238 20.290 24.220 1.00 47.16 107 GLU A C 1
ATOM 868 O O . GLU A 1 107 ? -15.022 21.143 24.688 1.00 47.16 107 GLU A O 1
#

Sequence (107 aa):
MARDRQASTIVLPKLEGIRESVESTIQAEAIRRYPNDKNRQKLYRKQYRASFHAWFYQELASCIQACARKRGIHVITRRQQSAGGLAEKATQMALSEQLTQRKVLRE

Secondary structure (DSSP, 8-state):
-TGGGT-SEEEEEESTTHHHHHHHHHHHHHHHHSTT-HHHHHHHHHHHHHHHHT--HHHHHHHHHHHHHTTT-EEEEEEPPSSS-HHHHHHHHHHHHHHHHHHHT--

Nearest PDB structures (foldseek):
  7pla-assembly1_A  TM=7.189E-01  e=1.832E-05  Scytonema hofmannii
  8bd6-assembly1_A  TM=7.189E-01  e=2.717E-05  Scytonema hofmannii
  8axa-assembly1_A  TM=7.306E-01  e=3.774E-05  Scytonema hofmannii
  8axb-assembly1_A  TM=7.115E-01  e=1.951E-04  Scytonema hofmannii
  8ea3-assembly1_O  TM=6.416E-01  e=2.376E-04  Scytonema hofmannii

pLDDT: mean 76.95, std 9.2, range [47.16, 90.62]

Solvent-accessible surface area (backbone atoms only — not comparable to full-atom values): 6238 Å² total; per-residue (Å²): 108,57,75,83,63,69,49,61,66,47,82,42,69,39,68,73,65,45,63,61,55,50,51,54,50,51,51,54,47,27,48,70,75,33,68,95,37,67,65,60,28,50,49,52,53,51,53,48,50,54,55,55,72,69,50,58,58,69,58,53,52,49,52,50,46,56,58,29,54,80,67,73,27,47,72,45,76,43,74,61,67,88,67,77,53,75,69,53,35,53,49,51,51,54,52,54,50,54,57,50,55,59,49,69,76,72,112

Foldseek 3Di:
DCVVVVAQEDEAADCVCVVVLVLVVLLVVLCVVDPPPPPSSVVSSVVVVVVVVVDPVVVVLVVVCVVCVVVNRHYHYDHFDSDDDPVVSVVVRVVVVVVVVVVVVVD

Mean predicted aligned error: 9.54 Å

Radius of gyration: 17.74 Å; Cα contacts (8 Å, |Δi|>4): 62; chains: 1; bounding box: 40×31×48 Å